Protein AF-A0AAE3ZS44-F1 (afdb_monomer)

Nearest PDB structures (foldseek):
  3s6j-assembly3_D  TM=6.142E-01  e=2.477E-02  Pseudomonas syringae pv. tomato
  2go7-assembly3_C  TM=5.232E-01  e=1.732E-02  Streptococcus pneumoniae TIGR4
  3s6j-assembly2_F  TM=6.183E-01  e=3.758E-02  Pseudomonas syringae pv. tomato
  3s6j-assembly2_B  TM=5.495E-01  e=6.424E-02  Pseudomonas syringae pv. tomato
  2fi1-assembly1_A  TM=3.990E-01  e=3.336E-02  Streptococcus pneumoniae TIGR4

Secondary structure (DSSP, 8-state):
-PPP-HHHHHHH-SEEEE-TBTTTEESSSSS-HHHHHHHHHHHHHHTT-S-----S-HHHHHHHHHHTT-HHHHHHHHHHHHHHHHHHHHHPEEPTTHHHHHHHHHHTT-EEEESSPPPTT----S-TTS-THHHHTT---PPPPP-

Foldseek 3Di:
DPDPPVVVVLVPDQADAAACPPLFWPLCPVPPQQNLLVVLQVLCVVVPNPDQDNDSHLVVSLVVQVVVVPVVSSVVSVVSSLVSSLVSQVPIGTDPCSLVVLVVCVVVNHQYEYPDDRRPDDPPPPVVPDPPVNHVVPPPPDDDDDD

Structure (mmCIF, N/CA/C/O backbone):
data_AF-A0AAE3ZS44-F1
#
_entry.id   AF-A0AAE3ZS44-F1
#
loop_
_atom_site.group_PDB
_atom_site.id
_atom_site.type_symbol
_atom_site.label_atom_id
_atom_site.label_alt_id
_atom_site.label_comp_id
_atom_site.label_asym_id
_atom_site.label_entity_id
_atom_site.label_seq_id
_atom_site.pdbx_PDB_ins_code
_atom_site.Cartn_x
_atom_site.Cartn_y
_atom_site.Cartn_z
_atom_site.occupancy
_atom_site.B_iso_or_equiv
_atom_site.auth_seq_id
_atom_site.auth_comp_id
_atom_site.auth_asym_id
_atom_site.auth_atom_id
_atom_site.pdbx_PDB_model_num
ATOM 1 N N . MET A 1 1 ? 20.777 24.209 -9.115 1.00 42.28 1 MET A N 1
ATOM 2 C CA . MET A 1 1 ? 20.998 22.820 -8.660 1.00 42.28 1 MET A CA 1
ATOM 3 C C . MET A 1 1 ? 21.351 21.990 -9.877 1.00 42.28 1 MET A C 1
ATOM 5 O O . MET A 1 1 ? 20.522 21.907 -10.773 1.00 42.28 1 MET A O 1
ATOM 9 N N . ALA A 1 2 ? 22.575 21.463 -9.961 1.00 59.59 2 ALA A N 1
ATOM 10 C CA . ALA A 1 2 ? 22.900 20.475 -10.986 1.00 59.59 2 ALA A CA 1
ATOM 11 C C . ALA A 1 2 ? 22.002 19.253 -10.744 1.00 59.59 2 ALA A C 1
ATOM 13 O O . ALA A 1 2 ? 21.965 18.740 -9.625 1.00 59.59 2 ALA A O 1
ATOM 14 N N . GLY A 1 3 ? 21.204 18.873 -11.743 1.00 65.88 3 GLY A N 1
ATOM 15 C CA . GLY A 1 3 ? 20.345 17.698 -11.650 1.00 65.88 3 GLY A CA 1
ATOM 16 C C . GLY A 1 3 ? 21.187 16.452 -11.391 1.00 65.88 3 GLY A C 1
ATOM 17 O O . GLY A 1 3 ? 22.329 16.365 -11.841 1.00 65.88 3 GLY A O 1
ATOM 18 N N . ILE A 1 4 ? 20.635 15.502 -10.644 1.00 76.50 4 ILE A N 1
ATOM 19 C CA . ILE A 1 4 ? 21.270 14.198 -10.463 1.00 76.50 4 ILE A CA 1
ATOM 20 C C . ILE A 1 4 ? 21.359 13.539 -11.842 1.00 76.50 4 ILE A C 1
ATOM 22 O O . ILE A 1 4 ? 20.332 13.292 -12.475 1.00 76.50 4 ILE A O 1
ATOM 26 N N . ASP A 1 5 ? 22.577 13.248 -12.300 1.00 86.56 5 ASP A N 1
ATOM 27 C CA . ASP A 1 5 ? 22.768 12.393 -13.467 1.00 86.56 5 ASP A CA 1
ATOM 28 C C . ASP A 1 5 ? 22.466 10.946 -13.068 1.00 86.56 5 ASP A C 1
ATOM 30 O O . ASP A 1 5 ? 23.292 10.231 -12.490 1.00 86.56 5 ASP A O 1
ATOM 34 N N . LEU A 1 6 ? 21.239 10.527 -13.369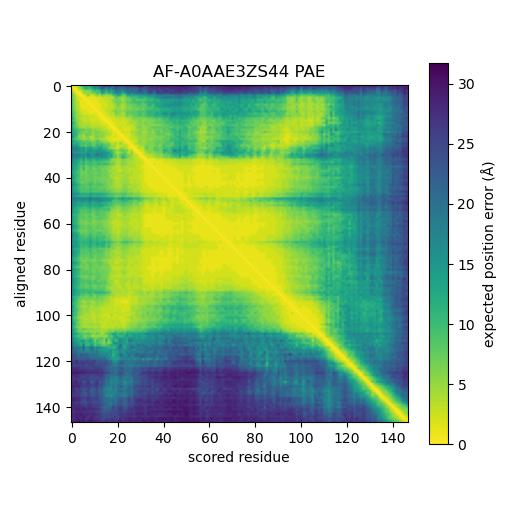 1.00 80.75 6 LEU A N 1
ATOM 35 C CA . LEU A 1 6 ? 20.759 9.179 -13.104 1.00 80.75 6 LEU A CA 1
ATOM 36 C C . LEU A 1 6 ? 21.617 8.119 -13.813 1.00 80.75 6 LEU A C 1
ATOM 38 O O . LEU A 1 6 ? 21.790 7.021 -13.285 1.00 80.75 6 LEU A O 1
ATOM 42 N N . THR A 1 7 ? 22.203 8.446 -14.967 1.00 82.44 7 THR A N 1
ATOM 43 C CA . THR A 1 7 ? 23.063 7.528 -15.722 1.00 82.44 7 THR A CA 1
ATOM 44 C C . THR A 1 7 ? 24.336 7.234 -14.942 1.00 82.44 7 THR A C 1
ATOM 46 O O . THR A 1 7 ? 24.665 6.066 -14.721 1.00 82.44 7 THR A O 1
ATOM 49 N N . ALA A 1 8 ? 25.020 8.278 -14.466 1.00 84.19 8 ALA A N 1
ATOM 50 C CA . ALA A 1 8 ? 26.209 8.138 -13.632 1.00 84.19 8 ALA A CA 1
ATOM 51 C C . ALA A 1 8 ? 25.904 7.396 -12.319 1.00 84.19 8 ALA A C 1
ATOM 53 O O . ALA A 1 8 ? 26.665 6.516 -11.910 1.00 84.19 8 ALA A O 1
ATOM 54 N N . LEU A 1 9 ? 24.759 7.689 -11.691 1.00 85.19 9 LEU A N 1
ATOM 55 C CA . LEU A 1 9 ? 24.336 7.038 -10.449 1.00 85.19 9 LEU A CA 1
ATOM 56 C C . LEU A 1 9 ? 24.081 5.535 -10.639 1.00 85.19 9 LEU A C 1
ATOM 58 O O . LEU A 1 9 ? 24.582 4.712 -9.869 1.00 85.19 9 LEU A O 1
ATOM 62 N N . ILE A 1 10 ? 23.338 5.156 -11.682 1.00 83.19 10 ILE A N 1
ATOM 63 C CA . ILE A 1 10 ? 23.078 3.748 -12.004 1.00 83.19 10 ILE A CA 1
ATOM 64 C C . ILE A 1 10 ? 24.387 3.041 -12.372 1.00 83.19 10 ILE A C 1
ATOM 66 O O . ILE A 1 10 ? 24.611 1.911 -11.930 1.00 83.19 10 ILE A O 1
ATOM 70 N N . ALA A 1 11 ? 25.270 3.695 -13.136 1.00 82.75 11 ALA A N 1
ATOM 71 C CA . ALA A 1 11 ? 26.567 3.146 -13.532 1.00 82.75 11 ALA A CA 1
ATOM 72 C C . ALA A 1 11 ? 27.466 2.814 -12.330 1.00 82.75 11 ALA A C 1
ATOM 74 O O . ALA A 1 11 ? 28.096 1.758 -12.327 1.00 82.75 11 ALA A O 1
ATOM 75 N N . ALA A 1 12 ? 27.475 3.660 -11.296 1.00 85.25 12 ALA A N 1
ATOM 76 C CA . ALA A 1 12 ? 28.246 3.439 -10.071 1.00 85.25 12 ALA A CA 1
ATOM 77 C C . ALA A 1 12 ? 27.600 2.432 -9.094 1.00 85.25 12 ALA A C 1
ATOM 79 O O . ALA A 1 12 ? 28.249 1.961 -8.156 1.00 85.25 12 ALA A O 1
ATOM 80 N N . SER A 1 13 ? 26.325 2.086 -9.290 1.00 84.12 13 SER A N 1
ATOM 81 C CA . SER A 1 13 ? 25.560 1.257 -8.355 1.00 84.12 13 SER A CA 1
ATOM 82 C C . SER A 1 13 ? 25.770 -0.241 -8.587 1.00 84.12 13 SER A C 1
ATOM 84 O O . SER A 1 13 ? 25.694 -0.737 -9.708 1.00 84.12 13 SER A O 1
ATOM 86 N N . ARG A 1 14 ? 25.966 -1.002 -7.501 1.00 80.56 14 ARG A N 1
ATOM 87 C CA . ARG A 1 14 ? 26.053 -2.482 -7.525 1.00 80.56 14 ARG A CA 1
ATOM 88 C C . ARG A 1 14 ? 24.703 -3.168 -7.293 1.00 80.56 14 ARG A C 1
ATOM 90 O O . ARG A 1 14 ? 24.552 -4.355 -7.589 1.00 80.56 14 ARG A O 1
ATOM 97 N N . VAL A 1 15 ? 23.744 -2.436 -6.731 1.00 78.69 15 VAL A N 1
ATOM 98 C CA . VAL A 1 15 ? 22.402 -2.912 -6.382 1.00 78.69 15 VAL A CA 1
ATOM 99 C C . VAL A 1 15 ? 21.390 -1.852 -6.801 1.00 78.69 15 VAL A C 1
ATOM 101 O O . VAL A 1 15 ? 21.617 -0.673 -6.548 1.00 78.69 15 VAL A O 1
ATOM 104 N N . LEU A 1 16 ? 20.296 -2.276 -7.431 1.00 79.06 16 LEU A N 1
ATOM 105 C CA . LEU A 1 16 ? 19.129 -1.438 -7.695 1.00 79.06 16 LEU A CA 1
ATOM 106 C C . LEU A 1 16 ? 17.972 -1.946 -6.834 1.00 79.06 16 LEU A C 1
ATOM 108 O O . LEU A 1 16 ? 17.502 -3.067 -7.023 1.00 79.06 16 LEU A O 1
ATOM 112 N N . LEU A 1 17 ? 17.547 -1.134 -5.871 1.00 78.19 17 LEU A N 1
ATOM 113 C CA . LEU A 1 17 ? 16.335 -1.373 -5.099 1.00 78.19 17 LEU A CA 1
ATOM 114 C C . LEU A 1 17 ? 15.229 -0.556 -5.763 1.00 78.19 17 LEU A C 1
ATOM 116 O O . LEU A 1 17 ? 15.352 0.663 -5.863 1.00 78.19 17 LEU A O 1
ATOM 120 N N . LEU A 1 18 ? 14.226 -1.238 -6.305 1.00 77.69 18 LEU A N 1
ATOM 121 C CA . LEU A 1 18 ? 13.118 -0.597 -7.004 1.00 77.69 18 LEU A CA 1
ATOM 122 C C . LEU A 1 18 ? 11.844 -0.841 -6.217 1.00 77.69 18 LEU A C 1
ATOM 124 O O . LEU A 1 18 ? 11.572 -1.975 -5.816 1.00 77.69 18 LEU A O 1
ATOM 128 N N . ASP A 1 19 ? 11.041 0.199 -6.054 1.00 76.19 19 ASP A N 1
ATOM 129 C CA . ASP A 1 19 ? 9.698 0.018 -5.529 1.00 76.19 19 ASP A CA 1
ATOM 130 C C . ASP A 1 19 ? 8.857 -0.799 -6.507 1.00 76.19 19 ASP A C 1
ATOM 132 O O . ASP A 1 19 ? 9.026 -0.733 -7.730 1.00 76.19 19 ASP A O 1
ATOM 136 N N . PHE A 1 20 ? 7.975 -1.626 -5.948 1.00 68.69 20 PHE A N 1
ATOM 137 C CA . PHE A 1 20 ? 7.101 -2.463 -6.758 1.00 68.69 20 PHE A CA 1
ATOM 138 C C . PHE A 1 20 ? 6.019 -1.620 -7.446 1.00 68.69 20 PHE A C 1
ATOM 140 O O . PHE A 1 20 ? 5.737 -1.840 -8.624 1.00 68.69 20 PHE A O 1
ATOM 147 N N . ASP A 1 21 ? 5.473 -0.632 -6.734 1.00 73.88 21 ASP A N 1
ATOM 148 C CA . ASP A 1 21 ? 4.496 0.320 -7.257 1.00 73.88 21 ASP A CA 1
ATOM 149 C C . ASP A 1 21 ? 5.185 1.526 -7.914 1.00 73.88 21 ASP A C 1
ATOM 151 O O . ASP A 1 21 ? 5.943 2.246 -7.269 1.00 73.88 21 ASP A O 1
ATOM 155 N N . GLY A 1 22 ? 4.937 1.737 -9.205 1.00 80.12 22 GLY A N 1
ATOM 156 C CA . GLY A 1 22 ? 5.522 2.795 -10.025 1.00 80.12 22 GLY A CA 1
ATOM 157 C C . GLY A 1 22 ? 6.677 2.301 -10.907 1.00 80.12 22 GLY A C 1
ATOM 158 O O . GLY A 1 22 ? 6.481 2.168 -12.115 1.00 80.12 22 GLY A O 1
ATOM 159 N N . PRO A 1 23 ? 7.885 2.021 -10.376 1.00 81.31 23 PRO A N 1
ATOM 160 C CA . PRO A 1 23 ? 9.025 1.595 -11.195 1.00 81.31 23 PRO A CA 1
ATOM 161 C C . PRO A 1 23 ? 8.889 0.203 -11.827 1.00 81.31 23 PRO A C 1
ATOM 163 O O . PRO A 1 23 ? 9.425 -0.022 -12.913 1.00 81.31 23 PRO A O 1
ATOM 166 N N . VAL A 1 24 ? 8.210 -0.739 -11.161 1.00 78.31 24 VAL A N 1
ATOM 167 C CA . VAL A 1 24 ? 8.055 -2.125 -11.644 1.00 78.31 24 VAL A CA 1
ATOM 168 C C . VAL A 1 24 ? 6.667 -2.364 -12.246 1.00 78.31 24 VAL A C 1
ATOM 170 O O . VAL A 1 24 ? 6.567 -2.909 -13.348 1.00 78.31 24 VAL A O 1
ATOM 173 N N . CYS A 1 25 ? 5.602 -1.952 -11.560 1.00 77.44 25 CYS A N 1
ATOM 174 C CA . CYS A 1 25 ? 4.227 -2.014 -12.058 1.00 77.44 25 CYS A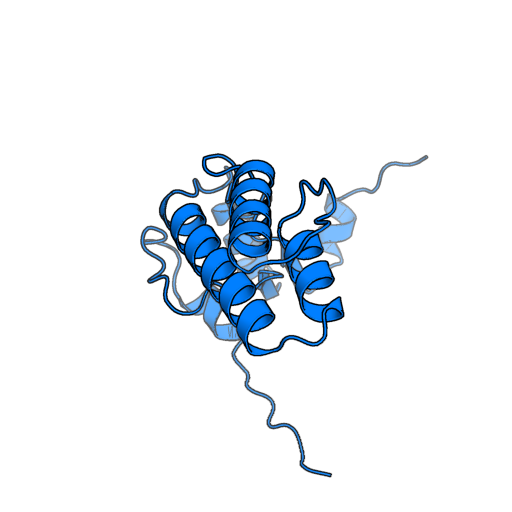 CA 1
ATOM 175 C C . CYS A 1 25 ? 3.359 -0.914 -11.441 1.00 77.44 25 CYS A C 1
ATOM 177 O O . CYS A 1 25 ? 3.668 -0.425 -10.362 1.00 77.44 25 CYS A O 1
ATOM 179 N N . GLY A 1 26 ? 2.260 -0.538 -12.093 1.00 76.81 26 GLY A N 1
ATOM 180 C CA . GLY A 1 26 ? 1.258 0.353 -11.504 1.00 76.81 26 GLY A CA 1
ATOM 181 C C . GLY A 1 26 ? 0.339 -0.416 -10.559 1.00 76.81 26 GLY A C 1
ATOM 182 O O . GLY A 1 26 ? -0.773 -0.768 -10.950 1.00 76.81 26 GLY A O 1
ATOM 183 N N . LEU A 1 27 ? 0.795 -0.698 -9.337 1.00 73.00 27 LEU A N 1
ATOM 184 C CA . LEU A 1 27 ? 0.057 -1.496 -8.357 1.00 73.00 27 LEU A CA 1
ATOM 185 C C . LEU A 1 27 ? -1.276 -0.829 -8.008 1.00 73.00 27 LEU A C 1
ATOM 187 O O . LEU A 1 27 ? -2.323 -1.471 -8.061 1.00 73.00 27 LEU A O 1
ATOM 191 N N . PHE A 1 28 ? -1.253 0.473 -7.720 1.00 67.06 28 PHE A N 1
ATOM 192 C CA . PHE A 1 28 ? -2.447 1.218 -7.310 1.00 67.06 28 PHE A CA 1
ATOM 193 C C . PHE A 1 28 ? -3.123 2.001 -8.447 1.00 67.06 28 PHE A C 1
ATOM 195 O O . PHE A 1 28 ? -4.077 2.736 -8.201 1.00 67.06 28 PHE A O 1
ATOM 202 N N . ALA A 1 29 ? -2.701 1.813 -9.705 1.00 69.75 29 ALA A N 1
ATOM 203 C CA . ALA A 1 29 ? -3.288 2.509 -10.856 1.00 69.75 29 ALA A CA 1
ATOM 204 C C . ALA A 1 29 ? -4.775 2.157 -11.076 1.00 69.75 29 ALA A C 1
ATOM 206 O O . ALA A 1 29 ? -5.571 3.024 -11.426 1.00 69.75 29 ALA A O 1
ATOM 207 N N . GLY A 1 30 ? -5.160 0.898 -10.829 1.00 64.88 30 GLY A N 1
ATOM 208 C CA . GLY A 1 30 ? -6.555 0.431 -10.878 1.00 64.88 30 GLY A CA 1
ATOM 209 C C . GLY A 1 30 ? -7.248 0.338 -9.513 1.00 64.88 30 GLY A C 1
ATOM 210 O O . GLY A 1 30 ? -8.457 0.138 -9.450 1.00 64.88 30 GLY A O 1
ATOM 211 N N . HIS A 1 31 ? -6.491 0.477 -8.423 1.00 67.81 31 HIS A N 1
ATOM 212 C CA . HIS A 1 31 ? -6.964 0.346 -7.043 1.00 67.81 31 HIS A CA 1
ATOM 213 C C . HIS A 1 31 ? -6.315 1.437 -6.184 1.00 67.81 31 HIS A C 1
ATOM 215 O O . HIS A 1 31 ? -5.327 1.165 -5.511 1.00 67.81 31 HIS A O 1
ATOM 221 N N . PRO A 1 32 ? -6.818 2.684 -6.211 1.00 80.25 32 PRO A N 1
ATOM 222 C CA . PRO A 1 32 ? -6.147 3.795 -5.548 1.00 80.25 32 PRO A CA 1
ATOM 223 C C . PRO A 1 32 ? -5.995 3.556 -4.044 1.00 80.25 32 PRO A C 1
ATOM 225 O O . PRO A 1 32 ? -6.963 3.186 -3.372 1.00 80.25 32 PRO A O 1
ATOM 228 N N . ALA A 1 33 ? -4.810 3.850 -3.503 1.00 83.38 33 ALA A N 1
ATOM 229 C CA . ALA A 1 33 ? -4.503 3.718 -2.077 1.00 83.38 33 ALA A CA 1
ATOM 230 C C . ALA A 1 33 ? -5.547 4.419 -1.182 1.00 83.38 33 ALA A C 1
ATOM 232 O O . ALA A 1 33 ? -6.021 3.837 -0.211 1.00 83.38 33 ALA A O 1
ATOM 233 N N . ALA A 1 34 ? -6.034 5.598 -1.583 1.00 87.56 34 ALA A N 1
ATOM 234 C CA . ALA A 1 34 ? -7.090 6.325 -0.869 1.00 87.56 34 ALA A CA 1
ATOM 235 C C . ALA A 1 34 ? -8.417 5.547 -0.747 1.00 87.56 34 ALA A C 1
ATOM 237 O O . ALA A 1 34 ? -9.128 5.658 0.259 1.00 87.56 34 ALA A O 1
ATOM 238 N N . GLY A 1 35 ? -8.762 4.735 -1.751 1.00 90.38 35 GLY A N 1
ATOM 239 C CA . GLY A 1 35 ? -9.934 3.859 -1.705 1.00 90.38 35 GLY A CA 1
ATOM 240 C C . GLY A 1 35 ? -9.761 2.740 -0.678 1.00 90.38 35 GLY A C 1
ATOM 241 O O . GLY A 1 35 ? -10.670 2.480 0.111 1.00 90.38 35 GLY A O 1
ATOM 242 N N . ILE A 1 36 ? -8.565 2.146 -0.630 1.00 90.62 36 ILE A N 1
ATOM 243 C CA . ILE A 1 36 ? -8.195 1.131 0.364 1.00 90.62 36 ILE A CA 1
ATOM 244 C C . ILE A 1 36 ? -8.227 1.745 1.769 1.00 90.62 36 ILE A C 1
ATOM 246 O O . ILE A 1 36 ? -8.893 1.209 2.651 1.00 90.62 36 ILE A O 1
ATOM 250 N N . ALA A 1 37 ? -7.620 2.918 1.967 1.00 94.06 37 ALA A N 1
ATOM 251 C CA . ALA A 1 37 ? -7.630 3.623 3.248 1.00 94.06 37 ALA A CA 1
ATOM 252 C C . ALA A 1 37 ? -9.060 3.913 3.723 1.00 94.06 37 ALA A C 1
ATOM 254 O O . ALA A 1 37 ? -9.393 3.703 4.886 1.00 94.06 37 ALA A O 1
ATOM 255 N N . THR A 1 38 ? -9.950 4.322 2.816 1.00 95.38 38 THR A N 1
ATOM 256 C CA . THR A 1 38 ? -11.373 4.528 3.127 1.00 95.38 38 THR A CA 1
ATOM 257 C C . THR A 1 38 ? -12.052 3.244 3.614 1.00 95.38 38 THR A C 1
ATOM 259 O O . THR A 1 38 ? -12.809 3.286 4.585 1.00 95.38 38 THR A O 1
ATOM 262 N N . ALA A 1 39 ? -11.773 2.098 2.988 1.00 94.75 39 ALA A N 1
ATOM 263 C CA . ALA A 1 39 ? -12.305 0.809 3.427 1.00 94.75 39 ALA A CA 1
ATOM 264 C C . ALA A 1 39 ? -11.773 0.403 4.814 1.00 94.75 39 ALA A C 1
ATOM 266 O O . ALA A 1 39 ? -12.555 0.001 5.675 1.00 94.75 39 ALA A O 1
ATOM 267 N N . LEU A 1 40 ? -10.475 0.586 5.071 1.00 96.25 40 LEU A N 1
ATOM 268 C CA . LEU A 1 40 ? -9.871 0.292 6.377 1.00 96.25 40 LEU A CA 1
ATOM 269 C C . LEU A 1 40 ? -10.422 1.196 7.489 1.00 96.25 40 LEU A C 1
ATOM 271 O O . LEU A 1 40 ? -10.689 0.736 8.599 1.00 96.25 40 LEU A O 1
ATOM 275 N N . ARG A 1 41 ? -10.660 2.479 7.198 1.00 97.31 41 ARG A N 1
ATOM 276 C CA . ARG A 1 41 ? -11.283 3.403 8.157 1.00 97.31 41 ARG A CA 1
ATOM 277 C C . ARG A 1 41 ? -12.715 2.995 8.498 1.00 97.31 41 ARG A C 1
ATOM 279 O O . ARG A 1 41 ? -13.091 3.053 9.666 1.00 97.31 41 ARG A O 1
ATOM 286 N N . ARG A 1 42 ? -13.498 2.528 7.517 1.00 96.75 42 ARG A N 1
ATOM 287 C CA . ARG A 1 42 ? -14.844 1.975 7.760 1.00 96.75 42 ARG A CA 1
ATOM 288 C C . ARG A 1 42 ? -14.797 0.748 8.665 1.00 96.75 42 ARG A C 1
ATOM 290 O O . ARG A 1 42 ? -15.546 0.703 9.635 1.00 96.75 42 ARG A O 1
ATOM 297 N N . LEU A 1 43 ? -13.865 -0.172 8.417 1.00 97.19 43 LEU A N 1
ATOM 298 C CA . LEU A 1 43 ? -13.643 -1.336 9.276 1.00 97.19 43 LEU A CA 1
ATOM 299 C C . LEU A 1 43 ? -13.368 -0.918 10.733 1.00 97.19 43 LEU A C 1
ATOM 301 O O . LEU A 1 43 ? -13.970 -1.463 11.653 1.00 97.19 43 LEU A O 1
ATOM 305 N N . LEU A 1 44 ? -12.517 0.086 10.968 1.00 97.38 44 LEU A N 1
ATOM 306 C CA . LEU A 1 44 ? -12.260 0.597 12.322 1.00 97.38 44 LEU A CA 1
ATOM 307 C C . LEU A 1 44 ? -13.534 1.133 12.998 1.00 97.38 44 LEU A C 1
ATOM 309 O O . LEU A 1 44 ? -13.792 0.810 14.161 1.00 97.38 44 LEU A O 1
ATOM 313 N N . VAL A 1 45 ? -14.352 1.902 12.273 1.00 97.00 45 VAL A N 1
ATOM 314 C CA . VAL A 1 45 ? -15.636 2.422 12.776 1.00 97.00 45 VAL A CA 1
ATOM 315 C C . VAL A 1 45 ? -16.596 1.281 13.125 1.00 97.00 45 VAL A C 1
ATOM 317 O O . VAL A 1 45 ? -17.158 1.265 14.219 1.00 97.00 45 VAL A O 1
ATOM 320 N N . GLU A 1 46 ? -16.731 0.280 12.252 1.00 96.81 46 GLU A N 1
ATOM 321 C CA . GLU A 1 46 ? -17.569 -0.909 12.477 1.00 96.81 46 GLU A CA 1
ATOM 322 C C . GLU A 1 46 ? -17.138 -1.708 13.717 1.00 96.81 46 GLU A C 1
ATOM 324 O O . GLU A 1 46 ? -17.964 -2.331 14.383 1.00 96.81 46 GLU A O 1
ATOM 329 N N . ARG A 1 47 ? -15.850 -1.657 14.081 1.00 96.44 47 ARG A N 1
ATOM 330 C CA . ARG A 1 47 ? -15.296 -2.286 15.295 1.00 96.44 47 ARG A CA 1
ATOM 331 C C . ARG A 1 47 ? -15.293 -1.379 16.520 1.00 96.44 47 ARG A C 1
ATOM 333 O O . ARG A 1 47 ? -14.614 -1.676 17.514 1.00 96.44 47 ARG A O 1
ATOM 340 N N . GLY A 1 48 ? -16.079 -0.308 16.470 1.00 95.50 48 GLY A N 1
ATOM 341 C CA . GLY A 1 48 ? -16.352 0.574 17.596 1.00 95.50 48 GLY A CA 1
ATOM 342 C C . GLY A 1 48 ? -15.207 1.528 17.913 1.00 95.50 48 GLY A C 1
ATOM 343 O O . GLY A 1 48 ? -15.052 1.911 19.070 1.00 95.50 48 GLY A O 1
ATOM 344 N N . VAL A 1 49 ? -14.370 1.879 16.932 1.00 95.69 49 VAL A N 1
ATOM 345 C CA . VAL A 1 49 ? -13.394 2.963 17.092 1.00 95.69 49 VAL A CA 1
ATOM 346 C C . VAL A 1 49 ? -14.109 4.296 16.846 1.00 95.69 49 VAL A C 1
ATOM 348 O O . VAL A 1 49 ? -14.556 4.540 15.727 1.00 95.69 49 VAL A O 1
ATOM 351 N N . PRO A 1 50 ? -14.250 5.159 17.868 1.00 85.56 50 PRO A N 1
ATOM 352 C CA . PRO A 1 50 ? -15.143 6.314 17.791 1.00 85.56 50 PRO A CA 1
ATOM 353 C C . PRO A 1 50 ? -14.583 7.470 16.954 1.00 85.56 50 PRO A C 1
ATOM 355 O O . PRO A 1 50 ? -15.353 8.235 16.382 1.00 85.56 50 PRO A O 1
ATOM 358 N N . VAL A 1 51 ? -13.257 7.618 16.889 1.00 90.25 51 VAL A N 1
ATOM 359 C CA . VAL A 1 51 ? -12.592 8.714 16.173 1.00 90.25 51 VAL A CA 1
ATOM 360 C C . VAL A 1 51 ? -11.475 8.135 15.332 1.00 90.25 51 VAL A C 1
ATOM 362 O O . VAL A 1 51 ? -10.410 7.836 15.858 1.00 90.25 51 VAL A O 1
ATOM 365 N N . VAL A 1 52 ? -11.716 7.984 14.034 1.00 93.06 52 VAL A N 1
ATOM 366 C CA . VAL A 1 52 ? -10.710 7.521 13.074 1.00 93.06 52 VAL A CA 1
ATOM 367 C C . VAL A 1 52 ? -10.204 8.732 12.283 1.00 93.06 52 VAL A C 1
ATOM 369 O O . VAL A 1 52 ? -11.037 9.479 11.765 1.00 93.06 52 VAL A O 1
ATOM 372 N N . PRO A 1 53 ? -8.881 8.968 12.195 1.00 91.31 53 PRO A N 1
ATOM 373 C CA . PRO A 1 53 ? -8.335 10.086 11.429 1.00 91.31 53 PRO A CA 1
ATOM 374 C C . PRO A 1 53 ? -8.723 9.994 9.947 1.00 91.31 53 PRO A C 1
ATOM 376 O O . PRO A 1 53 ? -8.851 8.901 9.384 1.00 91.31 53 PRO A O 1
ATOM 379 N N . ASP A 1 54 ? -8.919 11.152 9.312 1.00 93.88 54 ASP A N 1
ATOM 380 C CA . ASP A 1 54 ? -9.170 11.239 7.873 1.00 93.88 54 ASP A CA 1
ATOM 381 C C . ASP A 1 54 ? -7.863 11.042 7.106 1.00 93.88 54 ASP A C 1
ATOM 383 O O . ASP A 1 54 ? -7.181 11.992 6.739 1.00 93.88 54 ASP A O 1
ATOM 387 N N . GLU A 1 55 ? -7.489 9.775 6.953 1.00 94.88 55 GLU A N 1
ATOM 388 C CA . GLU A 1 55 ? -6.243 9.362 6.329 1.00 94.88 55 GLU A CA 1
ATOM 389 C C . GLU A 1 55 ? -6.493 8.695 4.970 1.00 94.88 55 GLU A C 1
ATOM 391 O O . GLU A 1 55 ? -7.412 7.884 4.794 1.00 94.88 55 GLU A O 1
ATOM 396 N N . SER A 1 56 ? -5.654 9.063 4.006 1.00 92.56 56 SER A N 1
ATOM 397 C CA . SER A 1 56 ? -5.664 8.577 2.628 1.00 92.56 56 SER A CA 1
ATOM 398 C C . SER A 1 56 ? -4.606 7.503 2.366 1.00 92.56 56 SER A C 1
ATOM 400 O O . SER A 1 56 ? -4.736 6.763 1.392 1.00 92.56 56 SER A O 1
ATOM 402 N N . ASP A 1 57 ? -3.603 7.381 3.237 1.00 89.44 57 ASP A N 1
ATOM 403 C CA . ASP A 1 57 ? -2.605 6.317 3.204 1.00 89.44 57 ASP A CA 1
ATOM 404 C C . ASP A 1 57 ? -3.061 5.096 4.038 1.00 89.44 57 ASP A C 1
ATOM 406 O O . ASP A 1 57 ? -3.200 5.186 5.264 1.00 89.44 57 ASP A O 1
ATOM 410 N N . PRO A 1 58 ? -3.278 3.919 3.416 1.00 90.06 58 PRO A N 1
ATOM 411 C CA . PRO A 1 58 ? -3.630 2.693 4.131 1.00 90.06 58 PRO A CA 1
ATOM 412 C C . PRO A 1 58 ? -2.629 2.295 5.222 1.00 90.06 58 PRO A C 1
ATOM 414 O O . PRO A 1 58 ? -3.034 1.733 6.243 1.00 90.06 58 PRO A O 1
ATOM 417 N N . MET A 1 59 ? -1.340 2.597 5.034 1.00 91.75 59 MET A N 1
ATOM 418 C CA . MET A 1 59 ? -0.297 2.278 6.007 1.00 91.75 59 MET A CA 1
ATOM 419 C C . MET A 1 59 ? -0.438 3.121 7.271 1.00 91.75 59 MET A C 1
ATOM 421 O O . MET A 1 59 ? -0.289 2.601 8.377 1.00 91.75 59 MET A O 1
ATOM 425 N N . GLU A 1 60 ? -0.803 4.394 7.134 1.00 95.31 60 GLU A N 1
ATOM 426 C CA . GLU A 1 60 ? -1.058 5.272 8.275 1.00 95.31 60 GLU A CA 1
ATOM 427 C C . GLU A 1 60 ? -2.344 4.880 9.020 1.00 95.31 60 GLU A C 1
ATOM 429 O O . GLU A 1 60 ? -2.385 4.941 10.252 1.00 95.31 60 GLU A O 1
ATOM 434 N N . VAL A 1 61 ? -3.358 4.354 8.319 1.00 95.31 61 VAL A N 1
ATOM 435 C CA . VAL A 1 61 ? -4.546 3.754 8.961 1.00 95.31 61 VAL A CA 1
ATOM 436 C C . VAL A 1 61 ? -4.175 2.508 9.777 1.00 95.31 61 VAL A C 1
ATOM 438 O O . VAL A 1 61 ? -4.622 2.370 10.920 1.00 95.31 61 VAL A O 1
ATOM 441 N N . LEU A 1 62 ? -3.335 1.616 9.238 1.00 94.19 62 LEU A N 1
ATOM 442 C CA . LEU A 1 62 ? -2.823 0.450 9.971 1.00 94.19 62 LEU A CA 1
ATOM 443 C C . LEU A 1 62 ? -1.977 0.876 11.180 1.00 94.19 62 LEU A C 1
ATOM 445 O O . LEU A 1 62 ? -2.150 0.349 12.284 1.00 94.19 62 LEU A O 1
ATOM 449 N N . ARG A 1 63 ? -1.096 1.866 11.000 1.00 94.25 63 ARG A N 1
ATOM 450 C CA . ARG A 1 63 ? -0.262 2.417 12.073 1.00 94.25 63 ARG A CA 1
ATOM 451 C C . ARG A 1 63 ? -1.128 2.998 13.184 1.00 94.25 63 ARG A C 1
ATOM 453 O O . ARG A 1 63 ? -0.882 2.714 14.353 1.00 94.25 63 ARG A O 1
ATOM 460 N N . TYR A 1 64 ? -2.178 3.737 12.831 1.00 95.69 64 TYR A N 1
ATOM 461 C CA . TYR A 1 64 ? -3.177 4.213 13.780 1.00 95.69 64 TYR A CA 1
ATOM 462 C C . TYR A 1 64 ? -3.861 3.045 14.512 1.00 95.69 64 TYR A C 1
ATOM 464 O O . TYR A 1 64 ? -3.905 3.049 15.743 1.00 95.69 64 TYR A O 1
ATOM 472 N N . ALA A 1 65 ? -4.311 2.004 13.802 1.00 95.56 65 ALA A N 1
ATOM 473 C CA . ALA A 1 65 ? -4.936 0.829 14.414 1.00 95.56 65 ALA A CA 1
ATOM 474 C C . ALA A 1 65 ? -4.029 0.139 15.452 1.00 95.56 65 ALA A C 1
ATOM 476 O O . ALA A 1 65 ? -4.515 -0.342 16.478 1.00 95.56 65 ALA A O 1
ATOM 477 N N . ALA A 1 66 ? -2.712 0.116 15.224 1.00 94.94 66 ALA A N 1
ATOM 478 C CA . ALA A 1 66 ? -1.732 -0.421 16.168 1.00 94.94 66 ALA A CA 1
ATOM 479 C C . ALA A 1 66 ? -1.624 0.408 17.465 1.00 94.94 66 ALA A C 1
ATOM 481 O O . ALA A 1 66 ? -1.375 -0.151 18.535 1.00 94.94 66 ALA A O 1
ATOM 482 N N . THR A 1 67 ? -1.878 1.722 17.411 1.00 96.75 67 THR A N 1
ATOM 483 C CA . THR A 1 67 ? -1.847 2.597 18.603 1.00 96.75 67 THR A CA 1
ATOM 484 C C . THR A 1 67 ? -3.014 2.372 19.567 1.00 96.75 67 THR A C 1
ATOM 486 O O . THR A 1 67 ? -2.925 2.745 20.733 1.00 96.75 67 THR A O 1
ATOM 489 N N . LEU A 1 68 ? -4.091 1.717 19.119 1.00 94.88 68 LEU A N 1
ATOM 490 C CA . LEU A 1 68 ? -5.297 1.486 19.921 1.00 94.88 68 LEU A CA 1
ATOM 491 C C . LEU A 1 68 ? -5.131 0.408 21.001 1.00 94.88 68 LEU A C 1
ATOM 493 O O . LEU A 1 68 ? -6.048 0.200 21.793 1.00 94.88 68 LEU A O 1
ATOM 497 N N . GLY A 1 69 ? -4.013 -0.327 21.011 1.00 93.88 69 GLY A N 1
ATOM 498 C CA . GLY A 1 69 ? -3.782 -1.404 21.977 1.00 93.88 69 GLY A CA 1
ATOM 499 C C . GLY A 1 69 ? -4.766 -2.574 21.840 1.00 93.88 69 GLY A C 1
ATOM 500 O O . GLY A 1 69 ? -5.028 -3.275 22.815 1.00 93.88 69 GLY A O 1
ATOM 501 N N . ARG A 1 70 ? -5.330 -2.789 20.640 1.00 95.69 70 ARG A N 1
ATOM 502 C CA . ARG A 1 70 ? -6.307 -3.850 20.328 1.00 95.69 70 ARG A CA 1
ATOM 503 C C . ARG A 1 70 ? -5.727 -4.832 19.294 1.00 95.69 70 ARG A C 1
ATOM 505 O O . ARG A 1 70 ? -6.084 -4.737 18.122 1.00 95.69 70 ARG A O 1
ATOM 512 N N . PRO A 1 71 ? -4.889 -5.812 19.693 1.00 94.56 71 PRO A N 1
ATOM 513 C CA . PRO A 1 71 ? -4.139 -6.649 18.750 1.00 94.56 71 PRO A CA 1
ATOM 514 C C . PRO A 1 71 ? -5.001 -7.402 17.731 1.00 94.56 71 PRO A C 1
ATOM 516 O O . PRO A 1 71 ? -4.603 -7.546 16.581 1.00 94.56 71 PRO A O 1
ATOM 519 N N . ALA A 1 72 ? -6.187 -7.868 18.135 1.00 95.44 72 ALA A N 1
ATOM 520 C CA . ALA A 1 72 ? -7.114 -8.544 17.227 1.00 95.44 72 ALA A CA 1
ATOM 521 C C . ALA A 1 72 ? -7.640 -7.607 16.126 1.00 95.44 72 ALA A C 1
ATOM 523 O O . ALA A 1 72 ? -7.743 -8.018 14.977 1.00 95.44 72 ALA A O 1
ATOM 524 N N . LEU A 1 73 ? -7.913 -6.342 16.464 1.00 95.94 73 LEU A N 1
ATOM 525 C CA . LEU A 1 73 ? -8.349 -5.335 15.498 1.00 95.94 73 LEU A CA 1
ATOM 526 C C . LEU A 1 73 ? -7.207 -4.937 14.558 1.00 95.94 73 LEU A C 1
ATOM 528 O O . LEU A 1 73 ? -7.419 -4.818 13.360 1.00 95.94 73 LEU A O 1
ATOM 532 N N . THR A 1 74 ? -5.992 -4.759 15.085 1.00 95.31 74 THR A N 1
ATOM 533 C CA . THR A 1 74 ? -4.814 -4.453 14.259 1.00 95.31 74 THR A CA 1
ATOM 534 C C . THR A 1 74 ? -4.570 -5.544 13.219 1.00 95.31 74 THR A C 1
ATOM 536 O O . THR A 1 74 ? -4.391 -5.223 12.050 1.00 95.31 74 THR A O 1
ATOM 539 N N . ARG A 1 75 ? -4.636 -6.821 13.623 1.00 93.31 75 ARG A N 1
ATOM 540 C CA . ARG A 1 75 ? -4.500 -7.962 12.702 1.00 93.31 75 ARG A CA 1
ATOM 541 C C . ARG A 1 75 ? -5.579 -7.980 11.634 1.00 93.31 75 ARG A C 1
ATOM 543 O O . ARG A 1 75 ? -5.298 -8.260 10.485 1.00 93.31 75 ARG A O 1
ATOM 550 N N . GLU A 1 76 ? -6.806 -7.648 11.996 1.00 95.12 76 GLU A N 1
ATOM 551 C CA . GLU A 1 76 ? -7.895 -7.623 11.031 1.00 95.12 76 GLU A CA 1
ATOM 552 C C . GLU A 1 76 ? -7.755 -6.500 9.994 1.00 95.12 76 GLU A C 1
ATOM 554 O O . GLU A 1 76 ? -8.063 -6.693 8.819 1.00 95.12 76 GLU A O 1
ATOM 559 N N . VAL A 1 77 ? -7.260 -5.332 10.412 1.00 93.19 77 VAL A N 1
ATOM 560 C CA . VAL A 1 77 ? -6.912 -4.237 9.494 1.00 93.19 77 VAL A CA 1
ATOM 561 C C . VAL A 1 77 ? -5.742 -4.643 8.594 1.00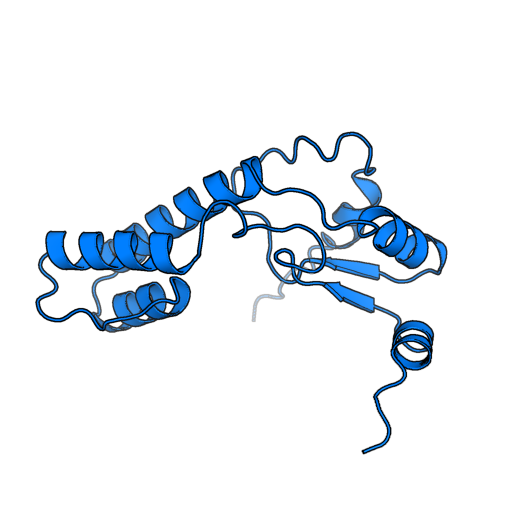 93.19 77 VAL A C 1
ATOM 563 O O . VAL A 1 77 ? -5.780 -4.368 7.398 1.00 93.19 77 VAL A O 1
ATOM 566 N N . GLU A 1 78 ? -4.735 -5.324 9.146 1.00 92.81 78 GLU A N 1
ATOM 567 C CA . GLU A 1 78 ? -3.605 -5.883 8.393 1.00 92.81 78 GLU A CA 1
ATOM 568 C C . GLU A 1 78 ? -4.075 -6.911 7.351 1.00 92.81 78 GLU A C 1
ATOM 570 O O . GLU A 1 78 ? -3.722 -6.792 6.181 1.00 92.81 78 GLU A O 1
ATOM 575 N N . ASP A 1 79 ? -4.943 -7.854 7.728 1.00 89.94 79 ASP A N 1
ATOM 576 C CA . ASP A 1 79 ? -5.518 -8.858 6.826 1.00 89.94 79 ASP A CA 1
ATOM 577 C C . ASP A 1 79 ? -6.329 -8.204 5.694 1.00 89.94 79 ASP A C 1
ATOM 579 O O . ASP A 1 79 ? -6.209 -8.589 4.526 1.00 89.94 79 ASP A O 1
ATOM 583 N N . ALA A 1 80 ? -7.132 -7.184 6.016 1.00 90.94 80 ALA A N 1
ATOM 584 C CA . ALA A 1 80 ? -7.907 -6.431 5.033 1.00 90.94 80 ALA A CA 1
ATOM 585 C C . ALA A 1 80 ? -7.008 -5.648 4.060 1.00 90.94 80 ALA A C 1
ATOM 587 O O . ALA A 1 80 ? -7.272 -5.636 2.854 1.00 90.94 80 ALA A O 1
ATOM 588 N N . LEU A 1 81 ? -5.930 -5.033 4.560 1.00 89.38 81 LEU A N 1
ATOM 589 C CA . LEU A 1 81 ? -4.928 -4.362 3.733 1.00 89.38 81 LEU A CA 1
ATOM 590 C C . LEU A 1 81 ? -4.237 -5.364 2.801 1.00 89.38 81 LEU A C 1
ATOM 592 O O . LEU A 1 81 ? -4.209 -5.154 1.590 1.00 89.38 81 LEU A O 1
ATOM 596 N N . CYS A 1 82 ? -3.779 -6.494 3.338 1.00 85.94 82 CYS A N 1
ATOM 597 C CA . CYS A 1 82 ? -3.118 -7.541 2.565 1.00 85.94 82 CYS A CA 1
ATOM 598 C C . CYS A 1 82 ? -4.041 -8.091 1.463 1.00 85.94 82 CYS A C 1
ATOM 600 O O . CYS A 1 82 ? -3.624 -8.283 0.320 1.00 85.94 82 CYS A O 1
ATOM 602 N N . ALA A 1 83 ? -5.329 -8.293 1.758 1.00 84.00 83 ALA A N 1
ATOM 603 C CA . ALA A 1 83 ? -6.317 -8.701 0.761 1.00 84.00 83 ALA A CA 1
ATOM 604 C C . ALA A 1 83 ? -6.486 -7.666 -0.365 1.00 84.00 83 ALA A C 1
ATOM 606 O O . ALA A 1 83 ? -6.587 -8.046 -1.536 1.00 84.00 83 ALA A O 1
ATOM 607 N N . ALA A 1 84 ? -6.486 -6.372 -0.038 1.00 84.12 84 ALA A N 1
ATOM 608 C CA . ALA A 1 84 ? -6.557 -5.302 -1.028 1.00 84.12 84 ALA A CA 1
ATOM 609 C C . ALA A 1 84 ? -5.294 -5.24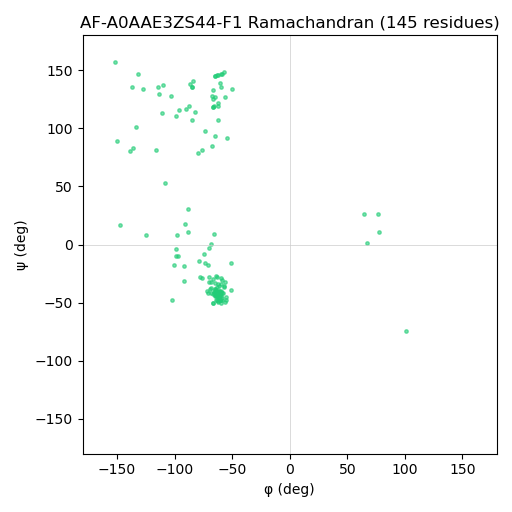7 -1.907 1.00 84.12 84 ALA A C 1
ATOM 611 O O . ALA A 1 84 ? -5.404 -5.152 -3.130 1.00 84.12 84 ALA A O 1
ATOM 612 N N . GLU A 1 85 ? -4.106 -5.404 -1.317 1.00 80.69 85 GLU A N 1
ATOM 613 C CA . GLU A 1 85 ? -2.834 -5.494 -2.047 1.00 80.69 85 GLU A CA 1
ATOM 614 C C . GLU A 1 85 ? -2.801 -6.696 -3.000 1.00 80.69 85 GLU A C 1
ATOM 616 O O . GLU A 1 85 ? -2.365 -6.576 -4.145 1.00 80.69 85 GLU A O 1
ATOM 621 N N . LEU A 1 86 ? -3.318 -7.854 -2.568 1.00 82.69 86 LEU A N 1
ATOM 622 C CA . LEU A 1 86 ? -3.459 -9.042 -3.416 1.00 82.69 86 LEU A CA 1
ATOM 623 C C . LEU A 1 86 ? -4.335 -8.765 -4.647 1.00 82.69 86 LEU A C 1
ATOM 625 O O . LEU A 1 86 ? -4.039 -9.254 -5.738 1.00 82.69 86 LEU A O 1
ATOM 629 N N . VAL A 1 87 ? -5.438 -8.028 -4.478 1.00 80.25 87 VAL A N 1
ATOM 630 C CA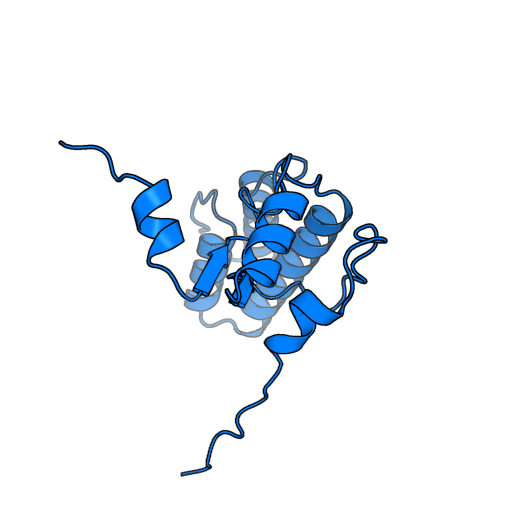 . VAL A 1 87 ? -6.330 -7.650 -5.584 1.00 80.25 87 VAL A CA 1
ATOM 631 C C . VAL A 1 87 ? -5.615 -6.691 -6.532 1.00 80.25 87 VAL A C 1
ATOM 633 O O . VAL A 1 87 ? -5.564 -6.967 -7.731 1.00 80.25 87 VAL A O 1
ATOM 636 N N . ALA A 1 88 ? -5.009 -5.634 -5.990 1.00 78.88 88 ALA A N 1
ATOM 637 C CA . ALA A 1 88 ? -4.261 -4.637 -6.745 1.00 78.88 88 ALA A CA 1
ATOM 638 C C . ALA A 1 88 ? -3.157 -5.292 -7.594 1.00 78.88 88 ALA A C 1
ATOM 640 O O . ALA A 1 88 ? -3.096 -5.086 -8.808 1.00 78.88 88 ALA A O 1
ATOM 641 N N . ALA A 1 89 ? -2.369 -6.188 -6.989 1.00 77.44 89 ALA A N 1
ATOM 642 C CA . ALA A 1 89 ? -1.264 -6.889 -7.642 1.00 77.44 89 ALA A CA 1
ATOM 643 C C . ALA A 1 89 ? -1.710 -7.785 -8.804 1.00 77.44 89 ALA A C 1
ATOM 645 O O . ALA A 1 89 ? -0.986 -7.919 -9.788 1.00 77.44 89 ALA A O 1
ATOM 646 N N . ARG A 1 90 ? -2.900 -8.397 -8.723 1.00 78.00 90 ARG A N 1
ATOM 647 C CA . ARG A 1 90 ? -3.436 -9.228 -9.817 1.00 78.00 90 ARG A CA 1
ATOM 648 C C . ARG A 1 90 ? -3.836 -8.413 -11.045 1.00 78.00 90 ARG A C 1
ATOM 650 O O . ARG A 1 90 ? -3.815 -8.957 -12.144 1.00 78.00 90 ARG A O 1
ATOM 657 N N . SER A 1 91 ? -4.213 -7.151 -10.855 1.00 75.06 91 SER A N 1
ATOM 658 C CA . SER A 1 91 ? -4.613 -6.234 -11.930 1.00 75.06 91 SER A CA 1
ATOM 659 C C . SER A 1 91 ? -3.506 -5.279 -12.382 1.00 75.06 91 SER A C 1
ATOM 661 O O . SER A 1 91 ? -3.734 -4.495 -13.296 1.00 75.06 91 SER A O 1
ATOM 663 N N . ALA A 1 92 ? -2.341 -5.304 -11.730 1.00 80.06 92 ALA A N 1
ATOM 664 C CA . ALA A 1 92 ? -1.282 -4.335 -11.968 1.00 80.06 92 ALA A CA 1
ATOM 665 C C . ALA A 1 92 ? -0.684 -4.494 -13.372 1.00 80.06 92 ALA A C 1
ATOM 667 O O . ALA A 1 92 ? -0.247 -5.580 -13.765 1.00 80.06 92 ALA A O 1
ATOM 668 N N . GLU A 1 93 ? -0.622 -3.390 -14.112 1.00 81.12 93 GLU A N 1
ATOM 669 C CA . GLU A 1 93 ? 0.048 -3.358 -15.407 1.00 81.12 93 GLU A CA 1
ATOM 670 C C . GLU A 1 93 ? 1.552 -3.111 -15.221 1.00 81.12 93 GLU A C 1
ATOM 672 O O . GLU A 1 93 ? 1.942 -2.248 -14.424 1.00 81.12 93 GLU A O 1
ATOM 677 N N . PRO A 1 94 ? 2.427 -3.852 -15.928 1.00 83.25 94 PRO A N 1
ATOM 678 C CA . PRO A 1 94 ? 3.859 -3.597 -15.890 1.00 83.25 94 PRO A CA 1
ATOM 679 C C . PRO A 1 94 ? 4.188 -2.191 -16.382 1.00 83.25 94 PRO A C 1
ATOM 681 O O . PRO A 1 94 ? 3.670 -1.744 -17.406 1.00 83.25 94 PRO A O 1
ATOM 684 N N . THR A 1 95 ? 5.123 -1.529 -15.709 1.00 83.81 95 THR A N 1
ATOM 685 C CA . THR A 1 95 ? 5.624 -0.239 -16.180 1.00 83.81 95 THR A CA 1
ATOM 686 C C . THR A 1 95 ? 6.387 -0.453 -17.491 1.00 83.81 95 THR A C 1
ATOM 688 O O . THR A 1 95 ? 7.212 -1.376 -17.570 1.00 83.81 95 THR A O 1
ATOM 691 N N . PRO A 1 96 ? 6.141 0.360 -18.539 1.00 87.81 96 PRO A N 1
ATOM 692 C CA . PRO A 1 96 ? 6.873 0.244 -19.793 1.00 87.81 96 PRO A CA 1
ATOM 693 C C . PRO A 1 96 ? 8.386 0.222 -19.555 1.00 87.81 96 PRO A C 1
ATOM 695 O O . PRO A 1 96 ? 8.915 1.018 -18.783 1.00 87.81 96 PRO A O 1
ATOM 698 N N . TYR A 1 97 ? 9.083 -0.703 -20.212 1.00 85.25 97 TYR A N 1
ATOM 699 C CA . TYR A 1 97 ? 10.534 -0.907 -20.101 1.00 85.25 97 TYR A CA 1
ATOM 700 C C . TYR A 1 97 ? 11.069 -1.416 -18.746 1.00 85.25 97 TYR A C 1
ATOM 702 O O . TYR A 1 97 ? 12.279 -1.620 -18.606 1.00 85.25 97 TYR A O 1
ATOM 710 N N . ALA A 1 98 ? 10.215 -1.682 -17.747 1.00 83.94 98 ALA A N 1
ATOM 711 C CA . ALA A 1 98 ? 10.660 -2.199 -16.447 1.00 83.94 98 ALA A CA 1
ATOM 712 C C . ALA A 1 98 ? 11.355 -3.565 -16.569 1.00 83.94 98 ALA A C 1
ATOM 714 O O . ALA A 1 98 ? 12.349 -3.840 -15.891 1.00 83.94 98 ALA A O 1
ATOM 715 N N . ARG A 1 99 ? 10.879 -4.414 -17.489 1.00 80.25 99 ARG A N 1
ATOM 716 C CA . ARG A 1 99 ? 11.508 -5.705 -17.791 1.00 80.25 99 ARG A CA 1
ATOM 717 C C . ARG A 1 99 ? 12.919 -5.513 -18.335 1.00 80.25 99 ARG A C 1
ATOM 719 O O . ARG A 1 99 ? 13.852 -6.181 -17.899 1.00 80.25 99 ARG A O 1
ATOM 726 N N . GLU A 1 100 ? 13.063 -4.638 -19.314 1.00 84.25 100 GLU A N 1
ATOM 727 C CA . GLU A 1 100 ? 14.302 -4.327 -20.010 1.00 84.25 100 GLU A CA 1
ATOM 728 C C . GLU A 1 100 ? 15.332 -3.775 -19.028 1.00 84.25 100 GLU A C 1
ATOM 730 O O . GLU A 1 100 ? 16.480 -4.220 -19.039 1.00 84.25 100 GLU A O 1
ATOM 735 N N . LEU A 1 101 ? 14.902 -2.893 -18.122 1.00 83.25 101 LEU A N 1
ATOM 736 C CA . LEU A 1 101 ? 15.727 -2.361 -17.043 1.00 83.25 101 LEU A CA 1
ATOM 737 C C . LEU A 1 101 ? 16.236 -3.473 -16.122 1.00 83.25 101 LEU A C 1
ATOM 739 O O . LEU A 1 101 ? 17.439 -3.562 -15.873 1.00 83.25 101 LEU A O 1
ATOM 743 N N . LEU A 1 102 ? 15.353 -4.354 -15.648 1.00 80.44 102 LEU A N 1
ATOM 744 C CA . LEU A 1 102 ? 15.731 -5.452 -14.753 1.00 80.44 102 LEU A CA 1
ATOM 745 C C . LEU A 1 102 ? 16.657 -6.466 -15.439 1.00 80.44 102 LEU A C 1
ATOM 747 O O . LEU A 1 102 ? 17.646 -6.912 -14.853 1.00 80.44 102 LEU A O 1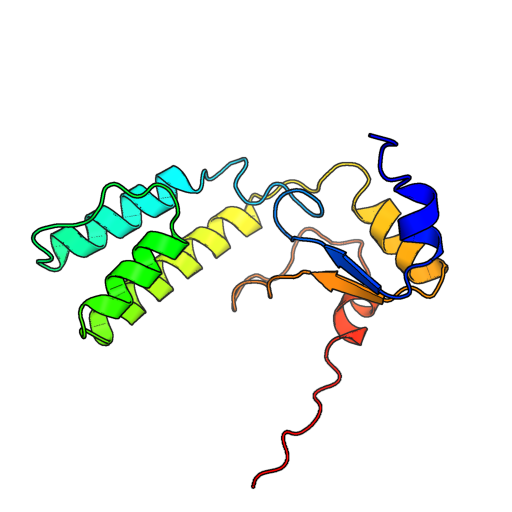
ATOM 751 N N . VAL A 1 103 ? 16.394 -6.785 -16.708 1.00 81.06 103 VAL A N 1
ATOM 752 C CA . VAL A 1 103 ? 17.258 -7.654 -17.520 1.00 81.06 103 VAL A CA 1
ATOM 753 C C . VAL A 1 103 ? 18.628 -7.008 -17.743 1.00 81.06 103 VAL A C 1
ATOM 755 O O . VAL A 1 103 ? 19.649 -7.683 -17.603 1.00 81.06 103 VAL A O 1
ATOM 758 N N . ALA A 1 104 ? 18.686 -5.715 -18.065 1.00 81.56 104 ALA A N 1
ATOM 759 C CA . ALA A 1 104 ? 19.940 -4.991 -18.248 1.00 81.56 104 ALA A CA 1
ATOM 760 C C . ALA A 1 104 ? 20.740 -4.903 -16.940 1.00 81.56 104 ALA A C 1
ATOM 762 O O . ALA A 1 104 ? 21.950 -5.145 -16.941 1.00 81.56 104 ALA A O 1
ATOM 763 N N . ALA A 1 105 ? 20.076 -4.634 -15.814 1.00 79.94 105 ALA A N 1
ATOM 764 C CA . ALA A 1 105 ? 20.686 -4.654 -14.490 1.00 79.94 105 ALA A CA 1
ATOM 765 C C . ALA A 1 105 ? 21.332 -6.019 -14.207 1.00 79.94 105 ALA A C 1
ATOM 767 O O . ALA A 1 105 ? 22.522 -6.085 -13.903 1.00 79.94 105 ALA A O 1
ATOM 768 N N . HIS A 1 106 ? 20.599 -7.110 -14.436 1.00 76.44 106 HIS A N 1
ATOM 769 C CA . HIS A 1 106 ? 21.124 -8.459 -14.250 1.00 76.44 106 HIS A CA 1
ATOM 770 C C . HIS A 1 106 ? 22.331 -8.762 -15.156 1.00 76.44 106 HIS A C 1
ATOM 772 O O . HIS A 1 106 ? 23.367 -9.219 -14.676 1.00 76.44 106 HIS A O 1
ATOM 778 N N . ARG A 1 107 ? 22.243 -8.457 -16.461 1.00 80.12 107 ARG A N 1
ATOM 779 C CA . ARG A 1 107 ? 23.333 -8.703 -17.433 1.00 80.12 107 ARG A CA 1
ATOM 780 C C . ARG A 1 107 ? 24.599 -7.907 -17.129 1.00 80.12 107 ARG A C 1
ATOM 782 O O . ARG A 1 107 ? 25.691 -8.345 -17.467 1.00 80.12 107 ARG A O 1
ATOM 789 N N . THR A 1 108 ? 24.451 -6.752 -16.490 1.00 79.38 108 THR A N 1
ATOM 790 C CA . THR A 1 108 ? 25.564 -5.889 -16.070 1.00 79.38 108 THR A CA 1
ATOM 791 C C . THR A 1 108 ? 26.103 -6.238 -14.677 1.00 79.38 108 THR A C 1
ATOM 793 O O . THR A 1 108 ? 26.905 -5.493 -14.123 1.00 79.38 108 THR A O 1
ATOM 796 N N . GLY A 1 109 ? 25.684 -7.373 -14.101 1.00 71.50 109 GLY A N 1
ATOM 797 C CA . GLY A 1 109 ? 26.166 -7.865 -12.808 1.00 71.50 109 GLY A CA 1
ATOM 798 C C . GLY A 1 109 ? 25.564 -7.154 -11.592 1.00 71.50 109 GLY A C 1
ATOM 799 O O . GLY A 1 109 ? 26.036 -7.362 -10.471 1.00 71.50 109 GLY A O 1
ATOM 800 N N . ARG A 1 110 ? 24.524 -6.331 -11.783 1.00 74.25 110 ARG A N 1
ATOM 801 C CA . ARG A 1 110 ? 23.793 -5.684 -10.687 1.00 74.25 110 ARG A CA 1
ATOM 802 C C . ARG A 1 110 ? 22.735 -6.626 -10.121 1.00 74.25 110 ARG A C 1
ATOM 804 O O . ARG A 1 110 ? 22.045 -7.334 -10.854 1.00 74.25 110 ARG A O 1
ATOM 811 N N . ARG A 1 111 ? 22.588 -6.613 -8.795 1.00 68.69 111 ARG A N 1
ATOM 812 C CA . ARG A 1 111 ? 21.477 -7.289 -8.105 1.00 68.69 111 ARG A CA 1
ATOM 813 C C . ARG A 1 111 ? 20.273 -6.354 -8.047 1.00 68.69 111 ARG A C 1
ATOM 815 O O . ARG A 1 111 ? 20.447 -5.175 -7.751 1.00 68.69 111 ARG A O 1
ATOM 822 N N . SER A 1 112 ? 19.076 -6.877 -8.282 1.00 55.59 112 SER A N 1
ATOM 823 C CA . SER A 1 112 ? 17.827 -6.127 -8.144 1.00 55.59 112 SER A CA 1
ATOM 824 C C . SER A 1 112 ? 16.846 -6.873 -7.253 1.00 55.59 112 SER A C 1
ATOM 826 O O . SER A 1 112 ? 16.647 -8.073 -7.437 1.00 55.59 112 SER A O 1
ATOM 828 N N . SER A 1 113 ? 16.232 -6.166 -6.312 1.00 53.16 113 SER A N 1
ATOM 829 C CA . SER A 1 113 ? 15.138 -6.673 -5.480 1.00 53.16 113 SER A CA 1
ATOM 830 C C . SER A 1 113 ? 14.018 -5.637 -5.472 1.00 53.16 113 SER A C 1
ATOM 832 O O . SER A 1 113 ? 14.330 -4.444 -5.509 1.00 53.16 113 SER A O 1
ATOM 834 N N . PRO A 1 114 ? 12.741 -6.050 -5.406 1.00 53.81 114 PRO A N 1
ATOM 835 C CA . PRO A 1 114 ? 11.696 -5.139 -4.976 1.00 53.81 114 PRO A CA 1
ATOM 836 C C . PRO A 1 114 ? 11.958 -4.696 -3.526 1.00 53.81 114 PRO A C 1
ATOM 838 O O . PRO A 1 114 ? 12.467 -5.496 -2.731 1.00 53.81 114 PRO A O 1
ATOM 841 N N . THR A 1 115 ? 11.610 -3.452 -3.190 1.00 45.31 115 THR A N 1
ATOM 842 C CA . THR A 1 115 ? 11.647 -2.919 -1.811 1.00 45.31 115 THR A CA 1
ATOM 843 C C . THR A 1 115 ? 10.651 -3.630 -0.890 1.00 45.31 115 THR A C 1
ATOM 845 O O . THR A 1 115 ? 10.942 -3.851 0.284 1.00 45.31 115 THR A O 1
ATOM 848 N N . THR A 1 116 ? 9.508 -4.054 -1.438 1.00 45.56 116 THR A N 1
ATOM 849 C CA . THR A 1 116 ? 8.408 -4.690 -0.698 1.00 45.56 116 THR A CA 1
ATOM 850 C C . THR A 1 116 ? 8.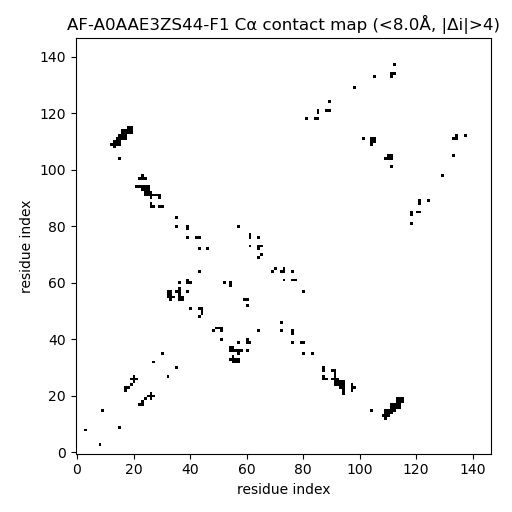249 -6.150 -1.141 1.00 45.56 116 THR A C 1
ATOM 852 O O . THR A 1 116 ? 8.195 -6.410 -2.348 1.00 45.56 116 THR A O 1
ATOM 855 N N . PRO A 1 117 ? 8.186 -7.133 -0.220 1.00 47.91 117 PRO A N 1
ATOM 856 C CA . PRO A 1 117 ? 7.890 -8.512 -0.595 1.00 47.91 117 PRO A CA 1
ATOM 857 C C . PRO A 1 117 ? 6.465 -8.614 -1.168 1.00 47.91 117 PRO A C 1
ATOM 859 O O . PRO A 1 117 ? 5.576 -7.903 -0.703 1.00 47.91 117 PRO A O 1
ATOM 862 N N . PRO A 1 118 ? 6.209 -9.490 -2.158 1.00 48.78 118 PRO A N 1
ATOM 863 C CA . PRO A 1 118 ? 4.849 -9.703 -2.634 1.00 48.78 118 PRO A CA 1
ATOM 864 C C . PRO A 1 118 ? 3.977 -10.275 -1.499 1.00 48.78 118 PRO A C 1
ATOM 866 O O . PRO A 1 118 ? 4.479 -11.077 -0.702 1.00 48.78 118 PRO A O 1
ATOM 869 N N . PRO A 1 119 ? 2.682 -9.921 -1.435 1.00 45.47 119 PRO A N 1
ATOM 870 C CA . PRO A 1 119 ? 1.776 -10.452 -0.421 1.00 45.47 119 PRO A CA 1
ATOM 871 C C . PRO A 1 119 ? 1.711 -11.997 -0.465 1.00 45.47 119 PRO A C 1
ATOM 873 O O . PRO A 1 119 ? 1.858 -12.588 -1.545 1.00 45.47 119 PRO A O 1
ATOM 876 N N . PRO A 1 120 ? 1.492 -12.679 0.683 1.00 45.69 120 PRO A N 1
ATOM 877 C CA . PRO A 1 120 ? 1.836 -14.094 0.913 1.00 45.69 120 PRO A CA 1
ATOM 878 C C . PRO A 1 120 ? 1.070 -15.150 0.087 1.00 45.69 120 PRO A C 1
ATOM 880 O O . PRO A 1 120 ? 1.226 -16.345 0.328 1.00 45.69 120 PRO A O 1
ATOM 883 N N . ALA A 1 121 ? 0.276 -14.758 -0.910 1.00 43.44 121 ALA A N 1
ATOM 884 C CA . ALA A 1 121 ? -0.533 -15.677 -1.707 1.00 43.44 121 ALA A CA 1
ATOM 885 C C . ALA A 1 121 ? -0.728 -15.265 -3.180 1.00 43.44 121 ALA A C 1
ATOM 887 O O . ALA A 1 121 ? -1.628 -15.798 -3.828 1.00 43.44 121 ALA A O 1
ATOM 888 N N . VAL A 1 122 ? 0.076 -14.350 -3.748 1.00 40.84 122 VAL A N 1
ATOM 889 C CA . VAL A 1 122 ? 0.017 -14.085 -5.204 1.00 40.84 122 VAL A CA 1
ATOM 890 C C . VAL A 1 122 ? 0.904 -15.084 -5.947 1.00 40.84 122 VAL A C 1
ATOM 892 O O . VAL A 1 122 ? 2.128 -14.928 -5.946 1.00 40.84 122 VAL A O 1
ATOM 895 N N . PRO A 1 123 ? 0.349 -16.082 -6.660 1.00 40.28 123 PRO A N 1
ATOM 896 C CA . PRO A 1 123 ? 1.074 -16.664 -7.775 1.00 40.28 123 PRO A CA 1
ATOM 897 C C . PRO A 1 123 ? 1.283 -15.555 -8.815 1.00 40.28 123 PRO A C 1
ATOM 899 O O . PRO A 1 123 ? 0.344 -15.124 -9.479 1.00 40.28 123 PRO A O 1
ATOM 902 N N . ILE A 1 124 ? 2.519 -15.067 -8.927 1.00 41.94 124 ILE A N 1
ATOM 903 C CA . ILE A 1 124 ? 2.983 -14.132 -9.964 1.00 41.94 124 ILE A CA 1
ATOM 904 C C . ILE A 1 124 ? 2.673 -14.703 -11.361 1.00 41.94 124 ILE A C 1
ATOM 906 O O . ILE A 1 124 ? 3.445 -15.467 -11.935 1.00 41.94 124 ILE A O 1
ATOM 910 N N . SER A 1 125 ? 1.509 -14.358 -11.909 1.00 38.53 125 SER A N 1
ATOM 911 C CA . SER A 1 125 ? 1.039 -14.761 -13.237 1.00 38.53 125 SER A CA 1
ATOM 912 C C . SER A 1 125 ? 0.132 -13.645 -13.772 1.00 38.53 125 SER A C 1
ATOM 914 O O . SER A 1 125 ? -1.069 -13.697 -13.522 1.00 38.53 125 SER A O 1
ATOM 916 N N . PRO A 1 126 ? 0.690 -12.639 -14.477 1.00 44.44 126 PRO A N 1
ATOM 917 C CA . PRO A 1 126 ? 1.435 -12.897 -15.704 1.00 44.44 126 PRO A CA 1
ATOM 918 C C . PRO A 1 126 ? 2.742 -12.092 -15.803 1.00 44.44 126 PRO A C 1
ATOM 920 O O . PRO A 1 126 ? 2.850 -11.113 -16.527 1.00 44.44 126 PRO A O 1
ATOM 923 N N . VAL A 1 127 ? 3.798 -12.610 -15.179 1.00 40.44 127 VAL A N 1
ATOM 924 C CA . VAL A 1 127 ? 5.186 -12.371 -15.607 1.00 40.44 127 VAL A CA 1
ATOM 925 C C . VAL A 1 127 ? 5.718 -13.686 -16.212 1.00 40.44 127 VAL A C 1
ATOM 927 O O . VAL A 1 127 ? 6.725 -14.278 -15.842 1.00 40.44 127 VAL A O 1
ATOM 93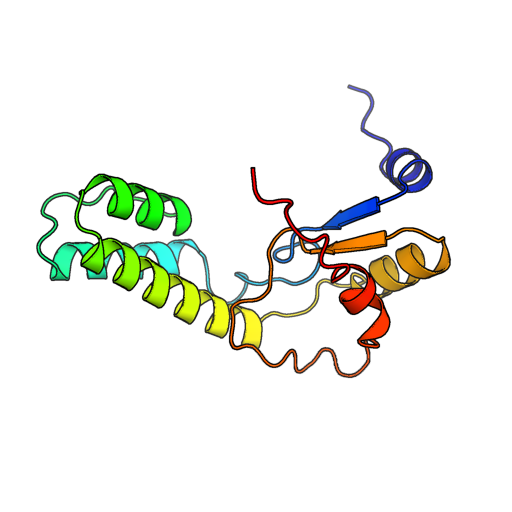0 N N . ARG A 1 128 ? 4.973 -14.231 -17.181 1.00 36.81 128 ARG A N 1
ATOM 931 C CA . ARG A 1 128 ? 5.236 -15.568 -17.755 1.00 36.81 128 ARG A CA 1
ATOM 932 C C . ARG A 1 128 ? 6.528 -15.672 -18.584 1.00 36.81 128 ARG A C 1
ATOM 934 O O . ARG A 1 128 ? 6.849 -16.755 -19.055 1.00 36.81 128 ARG A O 1
ATOM 941 N N . SER A 1 129 ? 7.301 -14.593 -18.725 1.00 31.22 129 SER A N 1
ATOM 942 C CA . SER A 1 129 ? 8.607 -14.593 -19.404 1.00 31.22 129 SER A CA 1
ATOM 943 C C . SER A 1 129 ? 9.770 -14.063 -18.559 1.00 31.22 129 SER A C 1
ATOM 945 O O . SER A 1 129 ? 10.860 -13.850 -19.105 1.00 31.22 129 SER A O 1
ATOM 947 N N . TRP A 1 130 ? 9.578 -13.808 -17.257 1.00 37.22 130 TRP A N 1
ATOM 948 C CA . TRP A 1 130 ? 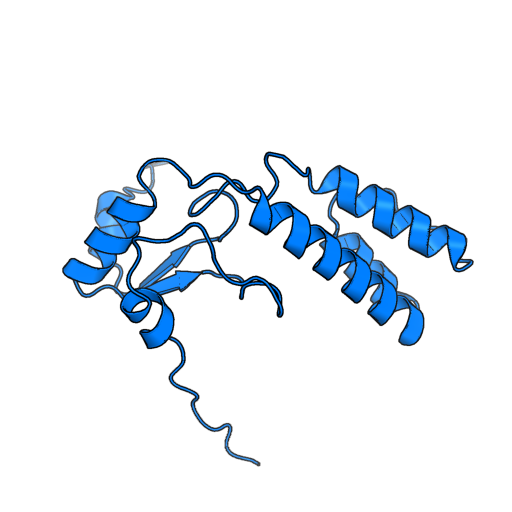10.705 -13.435 -16.399 1.00 37.22 130 TRP A CA 1
ATOM 949 C C . TRP A 1 130 ? 11.139 -14.686 -15.658 1.00 37.22 130 TRP A C 1
ATOM 951 O O . TRP A 1 130 ? 10.411 -15.239 -14.836 1.00 37.22 130 TRP A O 1
ATOM 961 N N . SER A 1 131 ? 12.323 -15.178 -16.011 1.00 32.16 131 SER A N 1
ATOM 962 C CA . SER A 1 131 ? 12.895 -16.344 -15.357 1.00 32.16 131 SER A CA 1
ATOM 963 C C . SER A 1 131 ? 12.994 -16.086 -13.852 1.00 32.16 131 SER A C 1
ATOM 965 O O . SER A 1 131 ? 13.594 -15.101 -13.411 1.00 32.16 131 SER A O 1
ATOM 967 N N . VAL A 1 132 ? 12.438 -17.016 -13.070 1.00 37.06 132 VAL A N 1
ATOM 968 C CA . VAL A 1 132 ? 12.452 -17.080 -11.596 1.00 37.06 132 VAL A CA 1
ATOM 969 C C . VAL A 1 132 ? 13.875 -16.936 -11.018 1.00 37.06 132 VAL A C 1
ATOM 971 O O . VAL A 1 132 ? 14.049 -16.600 -9.848 1.00 37.06 132 VAL A O 1
ATOM 974 N N . SER A 1 133 ? 14.908 -17.102 -11.849 1.00 29.48 133 SER A N 1
ATOM 975 C CA . SER A 1 133 ? 16.315 -16.891 -11.509 1.00 29.48 133 SER A CA 1
ATOM 976 C C . SER A 1 133 ? 16.684 -15.444 -11.138 1.00 29.48 133 SER A C 1
ATOM 978 O O . SER A 1 133 ? 17.629 -15.261 -10.376 1.00 29.48 133 SER A O 1
ATOM 980 N N . CYS A 1 134 ? 15.973 -14.418 -11.627 1.00 34.00 134 CYS A N 1
ATOM 981 C CA . CYS A 1 134 ? 16.283 -13.019 -11.272 1.00 34.00 134 CYS A CA 1
ATOM 982 C C . CYS A 1 134 ? 15.765 -12.632 -9.877 1.00 34.00 134 CYS A C 1
ATOM 984 O O . CYS A 1 134 ? 16.371 -11.799 -9.213 1.00 34.00 134 CYS A O 1
ATOM 986 N N . ILE A 1 135 ? 14.686 -13.275 -9.417 1.00 37.50 135 ILE A N 1
ATOM 987 C CA . ILE A 1 135 ? 14.060 -13.012 -8.112 1.00 37.50 135 ILE A CA 1
ATOM 988 C C . ILE A 1 135 ? 14.633 -13.942 -7.026 1.00 37.50 135 ILE A C 1
ATOM 990 O O . ILE A 1 135 ? 14.762 -13.534 -5.879 1.00 37.50 135 ILE A O 1
ATOM 994 N N . ARG A 1 136 ? 15.050 -15.179 -7.352 1.00 30.55 136 ARG A N 1
ATOM 995 C CA . ARG A 1 136 ? 15.563 -16.141 -6.349 1.00 30.55 136 ARG A CA 1
ATOM 996 C C . ARG A 1 136 ? 16.961 -15.859 -5.796 1.00 30.55 136 ARG A C 1
ATOM 998 O O . ARG A 1 136 ? 17.286 -16.408 -4.746 1.00 30.55 136 ARG A O 1
ATOM 1005 N N . SER A 1 137 ? 17.768 -15.005 -6.426 1.00 31.81 137 SER A N 1
ATOM 1006 C CA . SER A 1 137 ? 19.100 -14.660 -5.895 1.00 31.81 137 SER A CA 1
ATOM 1007 C C . SER A 1 137 ? 19.064 -13.793 -4.624 1.00 31.81 137 SER A C 1
ATOM 1009 O O . SER A 1 137 ? 20.120 -13.521 -4.059 1.00 31.81 137 SER A O 1
ATOM 1011 N N . SER A 1 138 ? 17.883 -13.380 -4.143 1.00 39.59 138 SER A N 1
ATOM 1012 C CA . SER A 1 138 ? 17.707 -12.661 -2.871 1.00 39.59 138 SER A CA 1
ATOM 1013 C C . SER A 1 138 ? 17.312 -13.557 -1.687 1.00 39.59 138 SER A C 1
ATOM 1015 O O . SER A 1 138 ? 17.383 -13.113 -0.546 1.00 39.59 138 SER A O 1
ATOM 1017 N N . ALA A 1 139 ? 16.966 -14.832 -1.907 1.00 34.88 139 ALA A N 1
ATOM 1018 C CA . ALA A 1 139 ? 16.577 -15.760 -0.837 1.00 34.88 139 ALA A CA 1
ATOM 1019 C C . ALA A 1 139 ? 17.772 -16.508 -0.209 1.00 34.88 139 ALA A C 1
ATOM 1021 O O . ALA A 1 139 ? 17.633 -17.643 0.257 1.00 34.88 139 ALA A O 1
ATOM 1022 N N . GLY A 1 140 ? 18.950 -15.878 -0.178 1.00 29.58 140 GLY A N 1
ATOM 1023 C CA . GLY A 1 140 ? 20.048 -16.294 0.689 1.00 29.58 140 GLY A CA 1
ATOM 1024 C C . GLY A 1 140 ? 19.650 -16.029 2.136 1.00 29.58 140 GLY A C 1
ATOM 1025 O O . GLY A 1 140 ? 19.923 -14.966 2.677 1.00 29.58 140 GLY A O 1
ATOM 1026 N N . ARG A 1 141 ? 18.933 -16.979 2.736 1.00 32.09 141 ARG A N 1
ATOM 1027 C CA . ARG A 1 141 ? 18.510 -16.952 4.134 1.00 32.09 141 ARG A CA 1
ATOM 1028 C C . ARG A 1 141 ? 19.770 -17.010 5.005 1.00 32.09 141 ARG A C 1
ATOM 1030 O O . ARG A 1 141 ? 20.279 -18.095 5.264 1.00 32.09 141 ARG A O 1
ATOM 1037 N N . THR A 1 142 ? 20.307 -15.866 5.421 1.00 28.39 142 THR A N 1
ATOM 1038 C CA . THR A 1 142 ? 21.326 -15.825 6.475 1.00 28.39 142 THR A CA 1
ATOM 1039 C C . THR A 1 142 ? 20.651 -16.303 7.764 1.00 28.39 142 THR A C 1
ATOM 1041 O O . THR A 1 142 ? 19.653 -15.701 8.169 1.00 28.39 142 THR A O 1
ATOM 1044 N N . PRO A 1 143 ? 21.105 -17.396 8.401 1.00 29.56 143 PRO A N 1
ATOM 1045 C CA . PRO A 1 143 ? 20.559 -17.790 9.689 1.00 29.56 143 PRO A CA 1
ATOM 1046 C C . PRO A 1 143 ? 20.899 -16.705 10.714 1.00 29.56 143 PRO A C 1
ATOM 1048 O O . PRO A 1 143 ? 22.056 -16.314 10.848 1.00 29.56 143 PRO A O 1
ATOM 1051 N N . ILE A 1 144 ? 19.879 -16.205 11.413 1.00 31.36 144 ILE A N 1
ATOM 1052 C CA . ILE A 1 144 ? 20.043 -15.297 12.551 1.00 31.36 144 ILE A CA 1
ATOM 1053 C C . ILE A 1 144 ? 20.731 -16.105 13.663 1.00 31.36 144 ILE A C 1
ATOM 1055 O O . ILE A 1 144 ? 20.153 -17.107 14.102 1.00 31.36 144 ILE A O 1
ATOM 1059 N N . PRO A 1 145 ? 21.943 -15.741 14.119 1.00 29.11 145 PRO A N 1
ATOM 1060 C CA . PRO A 1 145 ? 22.527 -16.379 15.288 1.00 29.11 145 PRO A CA 1
ATOM 1061 C C . PRO A 1 145 ? 21.679 -16.010 16.507 1.00 29.11 145 PRO A C 1
ATOM 1063 O O . PRO A 1 145 ? 21.418 -14.836 16.765 1.00 29.11 145 PRO A O 1
ATOM 1066 N N . ARG A 1 146 ? 21.216 -17.030 17.235 1.00 36.00 146 ARG A N 1
ATOM 1067 C CA . ARG A 1 146 ? 20.609 -16.842 18.553 1.00 36.00 146 ARG A CA 1
ATOM 1068 C C . ARG A 1 146 ? 21.704 -16.358 19.502 1.00 36.00 146 ARG A C 1
ATOM 1070 O O . ARG A 1 146 ? 22.684 -17.077 19.691 1.00 36.00 146 ARG A O 1
ATOM 1077 N N . ALA A 1 147 ? 21.524 -15.159 20.043 1.00 42.28 147 ALA A N 1
ATOM 1078 C CA . ALA A 1 147 ? 22.173 -14.706 21.266 1.00 42.28 147 ALA A CA 1
ATOM 1079 C C . ALA A 1 147 ? 21.167 -14.839 22.412 1.00 42.28 147 ALA A C 1
ATOM 1081 O O . ALA A 1 147 ? 19.966 -14.584 22.151 1.00 42.28 147 ALA A O 1
#

Mean predicted aligned error: 12.03 Å

Radius of gyration: 18.8 Å; Cα contacts (8 Å, |Δi|>4): 137; chains: 1; bounding box: 46×41×42 Å

Organism: NCBI:txid587534

Sequence (147 aa):
MAGIDLTALIAASRVLLLDFDGPVCGLFAGHPAAGIATALRRLLVERGVPVVPDESDPMEVLRYAATLGRPALTREVEDALCAAELVAARSAEPTPYARELLVAAHRTGRRSSPTTPPPPAVPISPVRSWSVSCIRSSAGRTPIPRA

Solvent-accessible surface area (backbone atoms only — not comparable to full-atom values): 8897 Å² total; per-residue (Å²): 129,87,74,83,56,62,66,63,52,56,70,74,44,62,61,49,78,39,47,50,61,58,64,43,16,33,29,43,77,88,44,47,52,45,60,52,11,49,53,52,51,49,52,43,44,77,72,69,45,90,79,74,81,97,50,50,49,44,66,58,52,45,53,52,40,55,71,68,76,42,69,71,58,30,51,50,46,48,52,53,50,48,53,50,51,49,53,24,58,75,70,35,49,70,29,86,64,29,66,58,51,53,50,50,37,47,77,72,71,25,49,58,47,60,72,59,80,78,59,99,78,68,79,83,74,87,55,89,84,62,65,66,71,64,63,54,75,71,69,74,77,76,80,79,80,87,126

pLDDT: mean 73.68, std 21.83, range [28.39, 97.38]